Protein AF-R7N4C7-F1 (afdb_monomer)

Solvent-accessible surface area (backbone atoms only — not comparable to full-atom values): 6943 Å² total; per-residue (Å²): 134,81,80,80,78,74,73,76,78,81,76,86,77,91,82,87,80,91,68,55,74,68,56,49,52,47,46,50,54,53,13,53,74,70,76,38,54,53,74,57,37,52,48,51,36,72,76,71,58,66,77,81,83,80,45,64,66,57,50,53,55,50,54,52,51,52,53,51,50,54,50,52,52,52,50,50,54,49,50,30,64,74,66,73,52,82,50,76,68,54,52,54,53,52,52,50,53,51,51,53,50,51,50,53,52,48,52,50,58,66,76,70,112

Radius of gyration: 24.58 Å; Cα contacts (8 Å, |Δi|>4): 27; chains: 1; bounding box: 37×54×64 Å

Sequence (113 aa):
MEKQITRKNTARQNRTFRLSEYELRKLSEDAKSAGMNESKYLRELIVHGGVDATHAEDRRNLIRQISGIATNINQMAKHCNESRWFGNVDVLRMTRALEEVLKLLKQLVERWR

Secondary structure (DSSP, 8-state):
--------------------HHHHHHHHHHHHHTTS-HHHHHHHIIIII----SSHHHHHHHHHHHHHHHHHHHHHHHHHHHHT---HHHHHHHHHHHHHHHHHHHHHHHHT-

Structure (mmCIF, N/CA/C/O backbone):
data_AF-R7N4C7-F1
#
_entry.id   AF-R7N4C7-F1
#
loop_
_atom_site.group_PDB
_atom_site.id
_atom_site.type_symbol
_atom_site.label_atom_id
_atom_site.label_alt_id
_atom_site.label_comp_id
_atom_site.label_asym_id
_atom_site.label_entity_id
_atom_site.label_seq_id
_atom_site.pdbx_PDB_ins_code
_atom_site.Cartn_x
_atom_site.Cartn_y
_atom_site.Cartn_z
_atom_site.occupancy
_atom_site.B_iso_or_equiv
_atom_site.auth_seq_id
_atom_site.auth_comp_id
_atom_site.auth_asym_id
_atom_site.auth_atom_id
_atom_site.pdbx_PDB_model_num
ATOM 1 N N . MET A 1 1 ? -7.615 -42.912 18.778 1.00 39.56 1 MET A N 1
ATOM 2 C CA . MET A 1 1 ? -7.244 -41.795 19.672 1.00 39.56 1 MET A CA 1
ATOM 3 C C . MET A 1 1 ? -7.829 -40.523 19.085 1.00 39.56 1 MET A C 1
ATOM 5 O O . MET A 1 1 ? -7.323 -40.029 18.084 1.00 39.56 1 MET A O 1
ATOM 9 N N . GLU A 1 2 ? -8.972 -40.093 19.611 1.00 37.09 2 GLU A N 1
ATOM 10 C CA . GLU A 1 2 ? -9.716 -38.935 19.109 1.00 37.09 2 GLU A CA 1
ATOM 11 C C . GLU A 1 2 ? -8.938 -37.642 19.367 1.00 37.09 2 GLU A C 1
ATOM 13 O O . GLU A 1 2 ? -8.490 -37.369 20.481 1.00 37.09 2 GLU A O 1
ATOM 18 N N . LYS A 1 3 ? -8.762 -36.842 18.313 1.00 44.75 3 LYS A N 1
ATOM 19 C CA . LYS A 1 3 ? -8.205 -35.495 18.417 1.00 44.75 3 LYS A CA 1
ATOM 20 C C . LYS A 1 3 ? -9.235 -34.624 19.132 1.00 44.75 3 LYS A C 1
ATOM 22 O O . LYS A 1 3 ? -10.302 -34.363 18.583 1.00 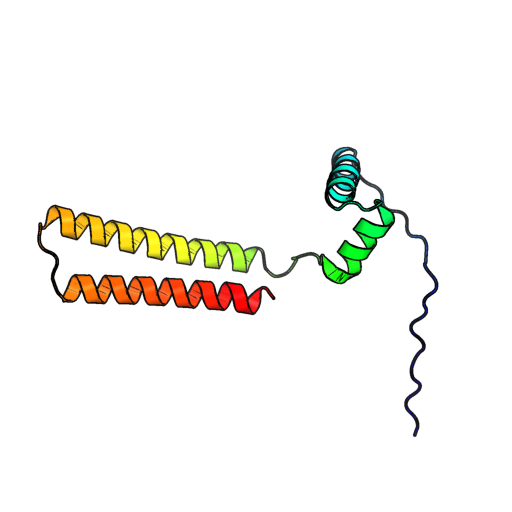44.75 3 LYS A O 1
ATOM 27 N N . GLN A 1 4 ? -8.912 -34.169 20.341 1.00 45.62 4 GLN A N 1
ATOM 28 C CA . GLN A 1 4 ? -9.673 -33.123 21.017 1.00 45.62 4 GLN A CA 1
ATOM 29 C C . GLN A 1 4 ? -9.696 -31.885 20.114 1.00 45.62 4 GLN A C 1
ATOM 31 O O . GLN A 1 4 ? -8.673 -31.238 19.894 1.00 45.62 4 GLN A O 1
ATOM 36 N N . ILE A 1 5 ? -10.864 -31.570 19.560 1.00 50.38 5 ILE A N 1
ATOM 37 C CA . ILE A 1 5 ? -11.107 -30.296 18.892 1.00 50.38 5 ILE A CA 1
ATOM 38 C C . ILE A 1 5 ? -11.146 -29.253 20.006 1.00 50.38 5 ILE A C 1
ATOM 40 O O . ILE A 1 5 ? -12.158 -29.095 20.692 1.00 50.38 5 ILE A O 1
ATOM 44 N N . THR A 1 6 ? -10.025 -28.573 20.237 1.00 51.09 6 THR A N 1
ATOM 45 C CA . THR A 1 6 ? -9.936 -27.462 21.184 1.00 51.09 6 THR A CA 1
ATOM 46 C C . THR A 1 6 ? -10.958 -26.413 20.756 1.00 51.09 6 THR A C 1
ATO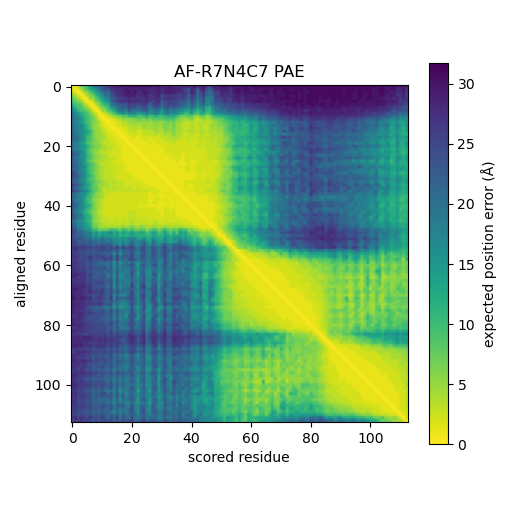M 48 O O . THR A 1 6 ? -10.784 -25.749 19.732 1.00 51.09 6 THR A O 1
ATOM 51 N N . ARG A 1 7 ? -12.064 -26.280 21.499 1.00 48.62 7 ARG A N 1
ATOM 52 C CA . ARG A 1 7 ? -13.030 -25.193 21.299 1.00 48.62 7 ARG A CA 1
ATOM 53 C C . ARG A 1 7 ? -12.238 -23.885 21.314 1.00 48.62 7 ARG A C 1
ATOM 55 O O . ARG A 1 7 ? -11.658 -23.548 22.345 1.00 48.62 7 ARG A O 1
ATOM 62 N N . LYS A 1 8 ? -12.170 -23.169 20.183 1.00 58.72 8 LYS A N 1
ATOM 63 C CA . LYS A 1 8 ? -11.605 -21.813 20.152 1.00 58.72 8 LYS A CA 1
ATOM 64 C C . LYS A 1 8 ? -12.364 -21.013 21.203 1.00 58.72 8 LYS A C 1
ATOM 66 O O . LYS A 1 8 ? -13.576 -20.863 21.094 1.00 58.72 8 LYS A O 1
ATOM 71 N N . ASN A 1 9 ? -11.675 -20.588 22.255 1.00 60.53 9 ASN A N 1
ATOM 72 C CA . ASN A 1 9 ? -12.299 -19.843 23.333 1.00 60.53 9 ASN A CA 1
ATOM 73 C C . ASN A 1 9 ? -12.799 -18.504 22.765 1.00 60.53 9 ASN A C 1
ATOM 75 O O . ASN A 1 9 ? -12.000 -17.639 22.420 1.00 60.53 9 ASN A O 1
ATOM 79 N N . THR A 1 10 ? -14.117 -18.368 22.605 1.00 63.50 10 THR A N 1
ATOM 80 C CA . THR A 1 10 ? -14.770 -17.196 21.993 1.00 63.50 10 THR A CA 1
ATOM 81 C C . THR A 1 10 ? -14.899 -16.021 22.969 1.00 63.50 10 THR A C 1
ATOM 83 O O . THR A 1 10 ? -15.388 -14.953 22.595 1.00 63.50 10 THR A O 1
ATOM 86 N N . ALA A 1 11 ? -14.488 -16.195 24.230 1.00 82.19 11 ALA A N 1
ATOM 87 C CA . ALA A 1 11 ? -14.556 -15.143 25.233 1.00 82.19 11 ALA A CA 1
ATOM 88 C C . ALA A 1 11 ? -13.615 -13.987 24.862 1.00 82.19 11 ALA A C 1
ATOM 90 O O . ALA A 1 11 ? -12.398 -14.150 24.753 1.00 82.19 11 ALA A O 1
ATOM 91 N N . ARG A 1 12 ? -14.190 -12.796 24.676 1.00 81.81 12 ARG A N 1
ATOM 92 C CA . ARG A 1 12 ? -13.419 -11.577 24.414 1.00 81.81 12 ARG A CA 1
ATOM 93 C C . ARG A 1 12 ? -12.676 -11.165 25.683 1.00 81.81 12 ARG A C 1
ATOM 95 O O . ARG A 1 12 ? -13.266 -11.125 26.757 1.00 81.81 12 ARG A O 1
ATOM 102 N N . GLN A 1 13 ? -11.394 -10.835 25.545 1.00 89.38 13 GLN A N 1
ATOM 103 C CA . GLN A 1 13 ? -10.570 -10.318 26.636 1.00 89.38 13 GLN A CA 1
ATOM 104 C C . GLN A 1 13 ? -10.297 -8.829 26.432 1.00 89.38 13 GLN A C 1
ATOM 106 O O . GLN A 1 13 ? -9.983 -8.404 25.321 1.00 89.38 13 GLN A O 1
ATOM 111 N N . ASN A 1 14 ? -10.360 -8.050 27.511 1.00 90.62 14 ASN A N 1
ATOM 112 C CA . ASN A 1 14 ? -10.007 -6.634 27.467 1.00 90.62 14 ASN A CA 1
ATOM 113 C C . ASN A 1 14 ? -8.479 -6.463 27.471 1.00 90.62 14 ASN A C 1
ATOM 115 O O . ASN A 1 14 ? -7.752 -7.175 28.176 1.00 90.62 14 ASN A O 1
ATOM 119 N N . ARG A 1 15 ? -7.993 -5.514 26.668 1.00 89.50 15 ARG A N 1
ATOM 120 C CA . ARG A 1 15 ? -6.596 -5.067 26.605 1.00 89.50 15 ARG A CA 1
ATOM 121 C C . ARG A 1 15 ? -6.583 -3.549 26.459 1.00 89.50 15 ARG A C 1
ATOM 123 O O . ARG A 1 15 ? -7.406 -3.009 25.726 1.00 89.50 15 ARG A O 1
ATOM 130 N N . THR A 1 16 ? -5.657 -2.891 27.148 1.00 93.19 16 THR A N 1
ATOM 131 C CA . THR A 1 16 ? -5.503 -1.432 27.114 1.00 93.19 16 THR A CA 1
ATOM 132 C C . THR A 1 16 ? -4.229 -1.079 26.364 1.00 93.19 16 THR A C 1
ATOM 134 O O . THR A 1 16 ? -3.171 -1.636 26.652 1.00 93.19 16 THR A O 1
ATOM 137 N N . PHE A 1 17 ? -4.329 -0.129 25.440 1.00 90.56 17 PHE A N 1
ATOM 138 C CA . PHE A 1 17 ? -3.207 0.415 24.683 1.00 90.56 17 PHE A CA 1
ATOM 139 C C . PHE A 1 17 ? -3.121 1.915 24.949 1.00 90.56 17 PHE A C 1
ATOM 141 O O . PHE A 1 17 ? -4.149 2.583 25.059 1.00 90.56 17 PHE A O 1
ATOM 148 N N . ARG A 1 18 ? -1.903 2.444 25.079 1.00 95.56 18 ARG A N 1
ATOM 149 C CA . ARG A 1 18 ? -1.679 3.891 25.134 1.00 95.56 18 ARG A CA 1
ATOM 150 C C . ARG A 1 18 ? -1.437 4.375 23.715 1.00 95.56 18 ARG A C 1
ATOM 152 O O . ARG A 1 18 ? -0.576 3.822 23.042 1.00 95.56 18 ARG A O 1
ATOM 159 N N . LEU A 1 19 ? -2.199 5.377 23.298 1.00 95.25 19 LEU A N 1
ATOM 160 C CA . LEU A 1 19 ? -2.093 6.000 21.986 1.00 95.25 19 LEU A CA 1
ATOM 161 C C . LEU A 1 19 ? -1.690 7.459 22.170 1.00 95.25 19 LEU A C 1
ATOM 163 O O . LEU A 1 19 ? -2.162 8.129 23.093 1.00 95.25 19 LEU A O 1
ATOM 167 N N . SER A 1 20 ? -0.827 7.944 21.289 1.00 97.62 20 SER A N 1
ATOM 168 C CA . SER A 1 20 ? -0.640 9.375 21.079 1.00 97.62 20 SER A CA 1
ATOM 169 C C . SER A 1 20 ? -1.913 10.003 20.502 1.00 97.62 20 SER A C 1
ATOM 171 O O . SER A 1 20 ? -2.786 9.321 19.962 1.00 97.62 20 SER A O 1
ATOM 173 N N . GLU A 1 21 ? -2.007 11.329 20.571 1.00 97.56 21 GLU A N 1
ATOM 174 C CA . GLU A 1 21 ? -3.133 12.076 20.002 1.00 97.56 21 GLU A CA 1
ATOM 175 C C . GLU A 1 21 ? -3.296 11.818 18.495 1.00 97.56 21 GLU A C 1
ATOM 177 O O . GLU A 1 21 ? -4.410 11.633 18.003 1.00 97.56 21 GLU A O 1
ATOM 182 N N . TYR A 1 22 ? -2.178 11.724 17.766 1.00 96.88 22 TYR A N 1
ATOM 183 C CA . TYR A 1 22 ? -2.181 11.392 16.343 1.00 96.88 22 TYR A CA 1
ATOM 184 C C . TYR A 1 22 ? -2.755 9.995 16.076 1.00 96.88 22 TYR A C 1
ATOM 186 O O . TYR A 1 22 ? -3.616 9.843 15.209 1.00 96.88 22 TYR A O 1
ATOM 194 N N . GLU A 1 23 ? -2.295 8.981 16.812 1.00 95.50 23 GLU A N 1
ATOM 195 C CA . GLU A 1 23 ? -2.752 7.597 16.638 1.00 95.50 23 GLU A CA 1
ATOM 196 C C . GLU A 1 23 ? -4.235 7.449 16.983 1.00 95.50 23 GLU A C 1
ATOM 198 O O . GLU A 1 23 ? -4.960 6.760 16.267 1.00 95.50 23 GLU A O 1
ATOM 203 N N . LEU A 1 24 ? -4.699 8.133 18.033 1.00 96.62 24 LEU A N 1
ATOM 204 C CA . LEU A 1 24 ? -6.108 8.142 18.419 1.00 96.62 24 LEU A CA 1
ATOM 205 C C . LEU A 1 24 ? -6.984 8.791 17.339 1.00 96.62 24 LEU A C 1
ATOM 207 O O . LEU A 1 24 ? -7.997 8.216 16.939 1.00 96.62 24 LEU A O 1
ATOM 211 N N . ARG A 1 25 ? -6.575 9.957 16.820 1.00 97.62 25 ARG A N 1
ATOM 212 C CA . ARG A 1 25 ? -7.288 10.633 15.727 1.00 97.62 25 ARG A CA 1
ATOM 213 C C . ARG A 1 25 ? -7.368 9.741 14.491 1.00 97.62 25 ARG A C 1
ATOM 215 O O . ARG A 1 25 ? -8.442 9.586 13.916 1.00 97.62 25 ARG A O 1
ATOM 222 N N . LYS A 1 26 ? -6.249 9.118 14.122 1.00 95.88 26 LYS A N 1
ATOM 223 C CA . LYS A 1 26 ? -6.175 8.230 12.962 1.00 95.88 26 LYS A CA 1
ATOM 224 C C . LYS A 1 26 ? -7.048 6.987 13.119 1.00 95.88 26 LYS A C 1
ATOM 226 O O . LYS A 1 26 ? -7.779 6.647 12.195 1.00 95.88 26 LYS A O 1
ATOM 231 N N . LEU A 1 27 ? -7.033 6.354 14.295 1.00 95.12 27 LEU A N 1
ATOM 232 C CA . LEU A 1 27 ? -7.924 5.236 14.613 1.00 95.12 27 LEU A CA 1
ATOM 233 C C . LEU A 1 27 ? -9.395 5.614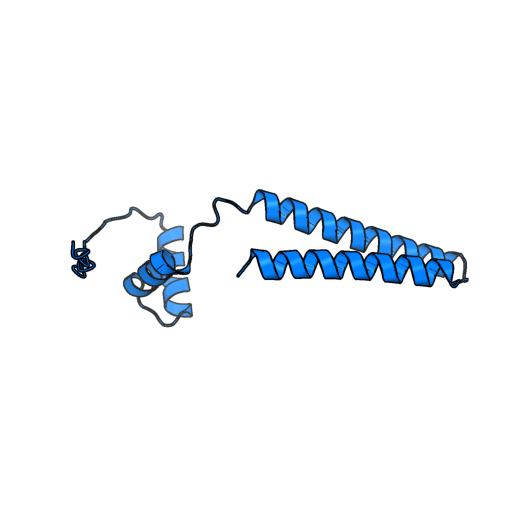 14.384 1.00 95.12 27 LEU A C 1
ATOM 235 O O . LEU A 1 27 ? -10.138 4.846 13.772 1.00 95.12 27 LEU A O 1
ATOM 239 N N . SER A 1 28 ? -9.796 6.800 14.839 1.00 96.19 28 SER A N 1
ATOM 240 C CA . SER A 1 28 ? -11.168 7.283 14.690 1.00 96.19 28 SER A CA 1
ATOM 241 C C . SER A 1 28 ? -11.533 7.576 13.227 1.00 96.19 28 SER A C 1
ATOM 243 O O . SER A 1 28 ? -12.579 7.138 12.741 1.00 96.19 28 SER A O 1
ATOM 245 N N . GLU A 1 29 ? -10.654 8.274 12.500 1.00 97.50 29 GLU A N 1
ATOM 246 C CA . GLU A 1 29 ? -10.831 8.620 11.082 1.00 97.50 29 GLU A CA 1
ATOM 247 C C . GLU A 1 29 ? -10.930 7.374 10.190 1.00 97.50 29 GLU A C 1
ATOM 249 O O . GLU A 1 29 ? -11.853 7.263 9.374 1.00 97.50 29 GLU A O 1
ATOM 254 N N . ASP A 1 30 ? -10.026 6.412 10.375 1.00 93.94 30 ASP A N 1
ATOM 255 C CA . ASP A 1 30 ? -9.980 5.193 9.570 1.00 93.94 30 ASP A CA 1
ATOM 256 C C . ASP A 1 30 ? -11.175 4.277 9.878 1.00 93.94 30 ASP A C 1
ATOM 258 O O . ASP A 1 30 ? -11.824 3.768 8.960 1.00 93.94 30 ASP A O 1
ATOM 262 N N . ALA A 1 31 ? -11.534 4.119 11.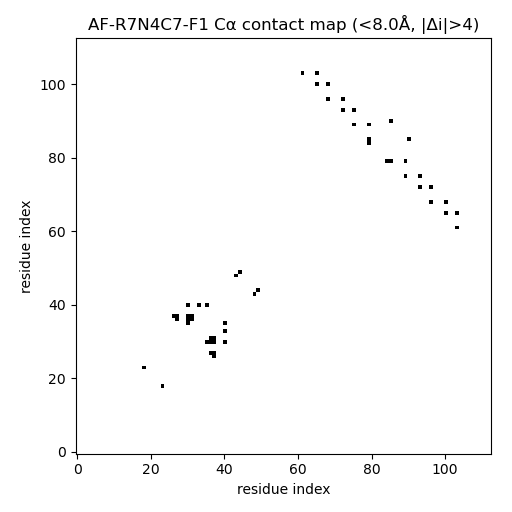160 1.00 95.69 31 ALA A N 1
ATOM 263 C CA . ALA A 1 31 ? -12.709 3.343 11.554 1.00 95.69 31 ALA A CA 1
ATOM 264 C C . ALA A 1 31 ? -13.993 3.933 10.953 1.00 95.69 31 ALA A C 1
ATOM 266 O O . ALA A 1 31 ? -14.810 3.197 10.390 1.00 95.69 31 ALA A O 1
ATOM 267 N N . LYS A 1 32 ? -14.142 5.265 10.999 1.00 96.69 32 LYS A N 1
ATOM 268 C CA . LYS A 1 32 ? -15.275 5.971 10.389 1.00 96.69 32 LYS A CA 1
ATOM 269 C C . LYS A 1 32 ? -15.308 5.780 8.874 1.00 96.69 32 LYS A C 1
ATOM 271 O O . LYS A 1 32 ? -16.373 5.492 8.330 1.00 96.69 32 LYS A O 1
ATOM 276 N N . SER A 1 33 ? -14.160 5.893 8.210 1.00 94.06 33 SER A N 1
ATOM 277 C CA . SER A 1 33 ? -14.035 5.687 6.761 1.00 94.06 33 SER A CA 1
ATOM 278 C C . SER A 1 33 ? -14.398 4.255 6.349 1.00 94.06 33 SER A C 1
ATOM 280 O O . SER A 1 33 ? -15.009 4.050 5.303 1.00 94.06 33 SER A O 1
ATOM 282 N N . ALA A 1 34 ? -14.105 3.271 7.203 1.00 89.88 34 ALA A N 1
ATOM 283 C CA . ALA A 1 34 ? -14.499 1.874 7.024 1.00 89.88 34 ALA A CA 1
ATOM 284 C C . ALA A 1 34 ? -15.961 1.573 7.430 1.00 89.88 34 ALA A C 1
ATOM 286 O O . ALA A 1 34 ? -16.403 0.427 7.323 1.00 89.88 34 ALA A O 1
ATOM 287 N N . GLY A 1 35 ? -16.718 2.558 7.933 1.00 93.88 35 GLY A N 1
ATOM 288 C CA . GLY A 1 35 ? -18.084 2.359 8.432 1.00 93.88 35 GLY A CA 1
ATOM 289 C C . GLY A 1 35 ? -18.153 1.472 9.683 1.00 93.88 35 GLY A C 1
ATOM 290 O O . GLY A 1 35 ? -19.134 0.756 9.896 1.00 93.88 35 GLY A O 1
ATOM 291 N N . MET A 1 36 ? -17.099 1.468 10.501 1.00 94.94 36 MET A N 1
ATOM 292 C CA . MET A 1 36 ? -16.960 0.626 11.688 1.00 94.94 36 MET A CA 1
ATOM 293 C C . MET A 1 36 ? -16.767 1.466 12.952 1.00 94.94 36 MET A C 1
ATOM 295 O O . MET A 1 36 ? -16.315 2.603 12.909 1.00 94.94 36 MET A O 1
ATOM 299 N N . ASN A 1 37 ? -17.060 0.877 14.115 1.00 95.94 37 ASN A N 1
ATOM 300 C CA . ASN A 1 37 ? -16.535 1.416 15.369 1.00 95.94 37 ASN A CA 1
ATOM 301 C C . ASN A 1 37 ? -15.075 0.984 15.566 1.00 95.94 37 ASN A C 1
ATOM 303 O O . ASN A 1 37 ? -14.656 -0.056 15.053 1.00 95.94 37 ASN A O 1
ATOM 307 N N . GLU A 1 38 ? -14.330 1.744 16.364 1.00 94.88 38 GLU A N 1
ATOM 308 C CA . GLU A 1 38 ? -12.892 1.544 16.592 1.00 94.88 38 GLU A CA 1
ATOM 309 C C . GLU A 1 38 ? -12.558 0.131 17.092 1.00 94.88 38 GLU A C 1
ATOM 311 O O . GLU A 1 38 ? -11.603 -0.488 16.636 1.00 94.88 38 GLU A O 1
ATOM 316 N N . SER A 1 39 ? -13.391 -0.444 17.968 1.00 93.12 39 SER A N 1
ATOM 317 C CA . SER A 1 39 ? -13.200 -1.816 18.463 1.00 93.12 39 SER A CA 1
ATOM 318 C C . SER A 1 39 ? -13.367 -2.877 17.376 1.00 93.12 39 SER A C 1
ATOM 320 O O . SER A 1 39 ? -12.669 -3.890 17.379 1.00 93.12 39 SER A O 1
ATOM 322 N N . LYS A 1 40 ? -14.337 -2.713 16.471 1.00 92.62 40 LYS A N 1
ATOM 323 C CA . LYS A 1 40 ? -14.517 -3.607 15.323 1.00 92.62 40 LYS A CA 1
ATOM 324 C C . LYS A 1 40 ? -13.356 -3.418 14.355 1.00 92.62 40 LYS A C 1
ATOM 326 O O . LYS A 1 40 ? -12.731 -4.413 14.024 1.00 92.62 40 LYS A O 1
ATOM 331 N N . TYR A 1 41 ? -13.024 -2.176 14.021 1.00 93.81 41 TYR A N 1
ATOM 332 C CA . TYR A 1 41 ? -11.912 -1.845 13.138 1.00 93.81 41 TYR A CA 1
ATOM 333 C C . TYR A 1 41 ? -10.583 -2.447 13.623 1.00 93.81 41 TYR A C 1
ATOM 335 O O . TYR A 1 41 ? -9.939 -3.175 12.877 1.00 93.81 41 TYR A O 1
ATOM 343 N N . LEU A 1 42 ? -10.225 -2.277 14.901 1.00 91.88 42 LEU A N 1
ATOM 344 C CA . LEU A 1 42 ? -9.023 -2.890 15.482 1.00 91.88 42 LEU A CA 1
ATOM 345 C C . LEU A 1 42 ? -9.042 -4.420 15.419 1.00 91.88 42 LEU A C 1
ATOM 347 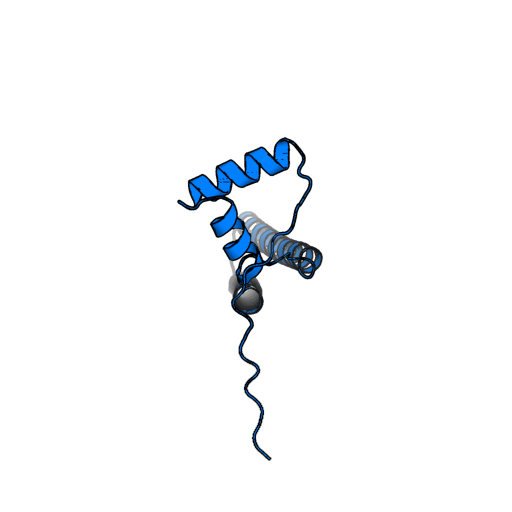O O . LEU A 1 42 ? -8.011 -5.031 15.164 1.00 91.88 42 LEU A O 1
ATOM 351 N N . ARG A 1 43 ? -10.194 -5.064 15.639 1.00 89.88 43 ARG A N 1
ATOM 352 C CA . ARG A 1 43 ? -10.301 -6.526 15.510 1.00 89.88 43 ARG A CA 1
ATOM 353 C C . ARG A 1 43 ? -10.105 -6.981 14.070 1.00 89.88 43 ARG A C 1
ATOM 355 O O . ARG A 1 43 ? -9.387 -7.952 13.862 1.00 89.88 43 ARG A O 1
ATOM 362 N N . GLU A 1 44 ? -10.700 -6.281 13.106 1.00 89.06 44 GLU A N 1
ATOM 363 C CA . GLU A 1 44 ? -10.475 -6.552 11.683 1.00 89.06 44 GLU A CA 1
ATOM 364 C C . GLU A 1 44 ? -8.992 -6.366 11.334 1.00 89.06 44 GLU A C 1
ATOM 366 O O . GLU A 1 44 ? -8.412 -7.224 10.681 1.00 89.06 44 GLU A O 1
ATOM 371 N N . LEU A 1 45 ? -8.326 -5.330 11.858 1.00 88.69 45 LEU A N 1
ATOM 372 C CA . LEU A 1 45 ? -6.883 -5.145 11.673 1.00 88.69 45 LEU A CA 1
ATOM 373 C C . LEU A 1 45 ? -6.044 -6.268 12.305 1.00 88.69 45 LEU A C 1
ATOM 375 O O . LEU A 1 45 ? -5.081 -6.725 11.697 1.00 88.69 45 LEU A O 1
ATOM 379 N N . ILE A 1 46 ? -6.408 -6.749 13.496 1.00 86.12 46 ILE A N 1
ATOM 380 C CA . ILE A 1 46 ? -5.702 -7.859 14.158 1.00 86.12 46 ILE A CA 1
ATOM 381 C C . ILE A 1 46 ? -5.861 -9.167 13.370 1.00 86.12 46 ILE A C 1
ATOM 383 O O . ILE A 1 46 ? -4.915 -9.947 13.289 1.00 86.12 46 ILE A O 1
ATOM 387 N N . VAL A 1 47 ? -7.050 -9.428 12.819 1.00 82.81 47 VAL A N 1
ATOM 388 C CA . VAL A 1 47 ? -7.354 -10.686 12.115 1.00 82.81 47 VAL A CA 1
ATOM 389 C C . VAL A 1 47 ? -6.895 -10.651 10.655 1.00 82.81 47 VAL A C 1
ATOM 391 O O . VAL A 1 47 ? -6.441 -11.672 10.142 1.00 82.81 47 VAL A O 1
ATOM 394 N N . HIS A 1 48 ? -7.003 -9.497 9.996 1.00 81.00 48 HIS A N 1
ATOM 395 C CA . HIS A 1 48 ? -6.828 -9.347 8.549 1.00 81.00 48 HIS A CA 1
ATOM 396 C C . HIS A 1 48 ? -5.797 -8.288 8.148 1.00 81.00 48 HIS A C 1
ATOM 398 O O . HIS A 1 48 ? -5.198 -8.410 7.088 1.00 81.00 48 HIS A O 1
ATOM 404 N N . GLY A 1 49 ? -5.604 -7.246 8.959 1.00 71.81 49 GLY A N 1
ATOM 405 C CA . GLY A 1 49 ? -4.747 -6.107 8.611 1.00 71.81 49 GLY A CA 1
ATOM 406 C C . GLY A 1 49 ? -3.256 -6.428 8.636 1.00 71.81 49 GLY A C 1
ATOM 407 O O . GLY A 1 49 ? -2.518 -5.909 7.805 1.00 71.81 49 GLY A O 1
ATOM 408 N N . GLY A 1 50 ? -2.825 -7.303 9.551 1.00 64.50 50 GLY A N 1
ATOM 409 C CA . GLY A 1 50 ? -1.416 -7.658 9.726 1.00 64.50 50 GLY A CA 1
ATOM 410 C C . GLY A 1 50 ? -0.525 -6.456 10.082 1.00 64.50 50 GLY A C 1
ATOM 411 O O . GLY A 1 50 ? -0.891 -5.292 9.948 1.00 64.50 50 GLY A O 1
ATOM 412 N N . VAL A 1 51 ? 0.686 -6.725 10.563 1.00 62.00 51 VAL A N 1
ATOM 413 C CA . VAL A 1 51 ? 1.766 -5.730 10.549 1.00 62.00 51 VAL A CA 1
ATOM 414 C C . VAL A 1 51 ? 2.762 -6.246 9.539 1.00 62.00 51 VAL A C 1
ATOM 416 O O . VAL A 1 51 ? 3.301 -7.338 9.710 1.00 62.00 51 VAL A O 1
ATOM 419 N N . ASP A 1 52 ? 2.988 -5.479 8.480 1.00 57.12 52 ASP A N 1
ATOM 420 C CA . ASP A 1 52 ? 3.939 -5.836 7.439 1.00 57.12 52 ASP A CA 1
ATOM 421 C C . ASP A 1 52 ? 5.382 -5.609 7.926 1.00 57.12 52 ASP A C 1
ATOM 423 O O . ASP A 1 52 ? 6.080 -4.669 7.534 1.00 57.12 52 ASP A O 1
ATOM 427 N N . ALA A 1 53 ? 5.792 -6.456 8.870 1.00 57.19 53 ALA A N 1
ATOM 428 C CA . ALA A 1 53 ? 7.115 -6.460 9.477 1.00 57.19 53 ALA A CA 1
ATOM 429 C C . ALA A 1 53 ? 8.166 -7.127 8.571 1.00 57.19 53 ALA A C 1
ATOM 431 O O . ALA A 1 53 ? 9.361 -6.982 8.816 1.00 57.19 53 ALA A O 1
ATOM 432 N N . THR A 1 54 ? 7.735 -7.845 7.529 1.00 53.66 54 THR A N 1
ATOM 433 C CA . THR A 1 54 ? 8.590 -8.676 6.670 1.00 53.66 54 THR A CA 1
ATOM 434 C C . THR A 1 54 ? 8.862 -8.094 5.286 1.00 53.66 54 THR A C 1
ATOM 436 O O . THR A 1 54 ? 9.847 -8.504 4.680 1.00 53.66 54 THR A O 1
ATOM 439 N N . HIS A 1 55 ? 8.069 -7.146 4.765 1.00 56.25 55 HIS A N 1
ATOM 440 C CA . HIS A 1 55 ? 8.154 -6.795 3.337 1.00 56.25 55 HIS A CA 1
ATOM 441 C C . HIS A 1 55 ? 8.596 -5.358 3.023 1.00 56.25 55 HIS A C 1
ATOM 443 O O . HIS A 1 55 ? 8.647 -4.990 1.852 1.00 56.25 55 HIS A O 1
ATOM 449 N N . ALA A 1 56 ? 8.961 -4.521 4.002 1.00 63.25 56 ALA A N 1
ATOM 450 C CA . ALA A 1 56 ? 9.386 -3.140 3.717 1.00 63.25 56 ALA A CA 1
ATOM 451 C C . ALA A 1 56 ? 10.659 -3.054 2.852 1.00 63.25 56 ALA A C 1
ATOM 453 O O . ALA A 1 56 ? 10.746 -2.202 1.961 1.00 63.25 56 ALA A O 1
ATOM 454 N N . GLU A 1 57 ? 11.621 -3.945 3.093 1.00 64.06 57 GLU A N 1
ATOM 455 C CA . GLU A 1 57 ? 12.868 -4.024 2.323 1.00 64.06 57 GLU A CA 1
ATOM 456 C C . GLU A 1 57 ? 12.630 -4.657 0.942 1.00 64.06 57 GLU A C 1
ATOM 458 O O . GLU A 1 57 ? 13.090 -4.139 -0.077 1.00 64.06 57 GLU A O 1
ATOM 463 N N . ASP A 1 58 ? 11.808 -5.709 0.881 1.00 68.00 58 ASP A N 1
ATOM 464 C CA . ASP A 1 58 ? 11.396 -6.356 -0.371 1.00 68.00 58 ASP A CA 1
ATOM 465 C C . ASP A 1 58 ? 10.643 -5.388 -1.295 1.00 68.00 58 ASP A C 1
ATOM 467 O O . ASP A 1 58 ? 10.906 -5.342 -2.500 1.00 68.00 58 ASP A O 1
ATOM 471 N N . ARG A 1 59 ? 9.760 -4.547 -0.735 1.00 70.25 59 ARG A N 1
ATOM 472 C CA . ARG A 1 59 ? 9.044 -3.495 -1.472 1.00 70.25 59 ARG A CA 1
ATOM 473 C C . ARG A 1 59 ? 9.998 -2.475 -2.074 1.00 70.25 59 ARG A C 1
ATOM 475 O O . ARG A 1 59 ? 9.886 -2.168 -3.260 1.00 70.25 59 ARG A O 1
ATOM 482 N N . ARG A 1 60 ? 10.944 -1.958 -1.284 1.00 74.50 60 ARG A N 1
ATOM 483 C CA . ARG A 1 60 ? 11.945 -1.000 -1.783 1.00 74.50 60 ARG A CA 1
ATOM 484 C C . ARG A 1 60 ? 12.790 -1.608 -2.895 1.00 74.50 60 ARG A C 1
ATOM 486 O O . ARG A 1 60 ? 13.002 -0.959 -3.920 1.00 74.50 60 ARG A O 1
ATOM 493 N N . ASN A 1 61 ? 13.217 -2.857 -2.730 1.00 80.12 61 ASN A N 1
ATOM 494 C CA . ASN A 1 61 ? 14.004 -3.560 -3.735 1.00 80.12 61 ASN A CA 1
ATOM 495 C C . ASN A 1 61 ? 13.237 -3.793 -5.038 1.00 80.12 61 ASN A C 1
ATOM 497 O O . ASN A 1 61 ? 13.823 -3.654 -6.113 1.00 80.12 61 ASN A O 1
ATOM 501 N N . LEU A 1 62 ? 11.944 -4.108 -4.964 1.00 74.88 62 LEU A N 1
ATOM 502 C CA . LEU A 1 62 ? 11.128 -4.333 -6.154 1.00 74.88 62 LEU A CA 1
ATOM 503 C C . LEU A 1 62 ? 10.789 -3.020 -6.879 1.00 74.88 62 LEU A C 1
ATOM 505 O O . LEU A 1 62 ? 10.932 -2.943 -8.099 1.00 74.88 62 LEU A O 1
ATOM 509 N N . ILE A 1 63 ? 10.446 -1.958 -6.138 1.00 81.25 63 ILE A N 1
ATOM 510 C CA . ILE A 1 63 ? 10.247 -0.605 -6.692 1.00 81.25 63 ILE A CA 1
ATOM 511 C C . ILE A 1 63 ? 11.517 -0.134 -7.408 1.00 81.25 63 ILE A C 1
ATOM 513 O O . ILE A 1 63 ? 11.448 0.359 -8.532 1.00 81.25 63 ILE A O 1
ATOM 517 N N . ARG A 1 64 ? 12.691 -0.343 -6.799 1.00 84.50 64 ARG A N 1
ATOM 518 C CA . ARG A 1 64 ? 13.982 -0.000 -7.411 1.00 84.50 64 ARG A CA 1
ATO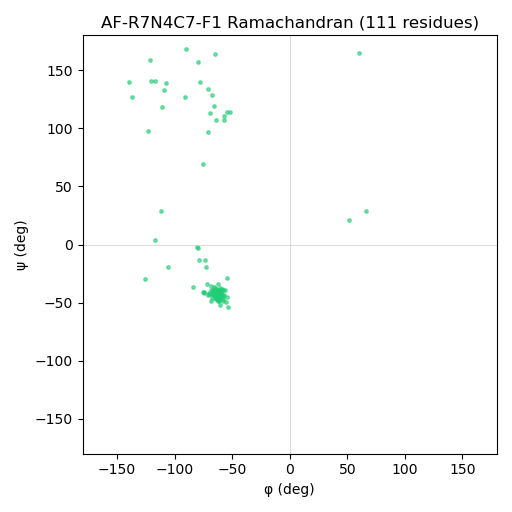M 519 C C . ARG A 1 64 ? 14.205 -0.737 -8.735 1.00 84.50 64 ARG A C 1
ATOM 521 O O . ARG A 1 64 ? 14.677 -0.121 -9.688 1.00 84.50 64 ARG A O 1
ATOM 528 N N . GLN A 1 65 ? 13.870 -2.027 -8.805 1.00 83.25 65 GLN A N 1
ATOM 529 C CA . GLN A 1 65 ? 13.999 -2.817 -10.037 1.00 83.25 65 GLN A CA 1
ATOM 530 C C . GLN A 1 65 ? 13.073 -2.300 -11.145 1.00 83.25 65 GLN A C 1
ATOM 532 O O . GLN A 1 65 ? 13.536 -2.078 -12.263 1.00 83.25 65 GLN A O 1
ATOM 537 N N . ILE A 1 66 ? 11.804 -2.018 -10.829 1.00 82.38 66 ILE A N 1
ATOM 538 C CA . ILE A 1 66 ? 10.838 -1.462 -11.792 1.00 82.38 66 ILE A CA 1
ATOM 539 C C . ILE A 1 66 ? 11.309 -0.095 -12.312 1.00 82.38 66 ILE A C 1
ATOM 541 O O . ILE A 1 66 ? 11.315 0.129 -13.523 1.00 82.38 66 ILE A O 1
ATOM 545 N N . SER A 1 67 ? 11.771 0.796 -11.428 1.00 84.75 67 SER A N 1
ATOM 546 C CA . SER A 1 67 ? 12.305 2.109 -11.819 1.00 84.75 67 SER A CA 1
ATOM 547 C C . SER A 1 67 ? 13.530 2.002 -12.734 1.00 84.75 67 SER A C 1
ATOM 549 O O . SER A 1 67 ? 13.672 2.790 -13.673 1.00 84.75 67 SER A O 1
ATOM 551 N N . GLY A 1 68 ? 14.402 1.015 -12.499 1.00 86.81 68 GLY A N 1
ATOM 552 C CA . GLY A 1 68 ? 15.536 0.725 -13.378 1.00 86.81 68 GLY A CA 1
ATOM 553 C C . GLY A 1 68 ? 15.091 0.318 -14.785 1.00 86.81 68 GLY A C 1
ATOM 554 O O . GLY A 1 68 ? 15.591 0.862 -15.768 1.00 86.81 68 GLY A O 1
ATOM 555 N N . ILE A 1 69 ? 14.093 -0.565 -14.895 1.00 83.19 69 ILE A N 1
ATOM 556 C CA . ILE A 1 69 ? 13.573 -0.993 -16.202 1.00 83.19 69 ILE A CA 1
ATOM 557 C C . ILE A 1 69 ? 12.877 0.165 -16.931 1.00 83.19 69 ILE A C 1
ATOM 559 O O . ILE A 1 69 ? 13.132 0.380 -18.115 1.00 83.19 69 ILE A O 1
ATOM 563 N N . ALA A 1 70 ? 12.064 0.964 -16.232 1.00 81.38 70 ALA A N 1
ATOM 564 C CA . ALA A 1 70 ? 11.427 2.150 -16.813 1.00 81.38 70 ALA A CA 1
ATOM 565 C C . ALA A 1 70 ? 12.463 3.154 -17.351 1.00 81.38 70 ALA A C 1
ATOM 567 O O . ALA A 1 70 ? 12.294 3.719 -18.433 1.00 81.38 70 ALA A O 1
ATOM 568 N N . THR A 1 71 ? 13.575 3.327 -16.631 1.00 87.81 71 THR A N 1
ATOM 569 C CA . THR A 1 71 ? 14.697 4.162 -17.076 1.00 87.81 71 THR A CA 1
ATOM 570 C C . THR A 1 71 ? 15.329 3.613 -18.356 1.00 87.81 71 THR A C 1
ATOM 572 O O . THR A 1 71 ? 15.549 4.378 -19.295 1.00 87.81 71 THR A O 1
ATOM 575 N N . ASN A 1 72 ? 15.559 2.299 -18.440 1.00 82.75 72 ASN A N 1
ATOM 576 C CA . ASN A 1 72 ? 16.103 1.660 -19.642 1.00 82.75 72 ASN A CA 1
ATOM 577 C C . ASN A 1 72 ? 15.167 1.826 -20.851 1.00 82.75 72 ASN A C 1
ATOM 579 O O . ASN A 1 72 ? 15.624 2.183 -21.934 1.00 82.75 72 ASN A O 1
ATOM 583 N N . ILE A 1 73 ? 13.854 1.646 -20.662 1.00 82.25 73 ILE A N 1
ATOM 584 C CA . ILE A 1 73 ? 12.847 1.863 -21.714 1.00 82.25 73 ILE A CA 1
ATOM 585 C C . ILE A 1 73 ? 12.881 3.318 -22.204 1.00 82.25 73 ILE A C 1
ATOM 587 O O . ILE A 1 73 ? 12.894 3.559 -23.412 1.00 82.25 73 ILE A O 1
ATOM 591 N N . ASN A 1 74 ? 12.965 4.291 -21.291 1.00 86.06 74 ASN A N 1
ATOM 592 C CA . ASN A 1 74 ? 13.070 5.707 -21.655 1.00 86.06 74 ASN A CA 1
ATOM 593 C C . ASN A 1 74 ? 14.348 6.014 -22.448 1.00 86.06 74 ASN A C 1
ATOM 595 O O . ASN A 1 74 ? 14.302 6.770 -23.419 1.00 86.06 74 ASN A O 1
ATOM 599 N N . GLN A 1 75 ? 15.483 5.422 -22.067 1.00 83.81 75 GLN A N 1
ATOM 600 C CA . GLN A 1 75 ? 16.740 5.576 -22.803 1.00 83.81 75 GLN A CA 1
ATOM 601 C C . GLN A 1 75 ? 16.643 4.988 -24.210 1.00 83.81 75 GLN A C 1
ATOM 603 O O . GLN A 1 75 ? 17.083 5.622 -25.166 1.00 83.81 75 GLN A O 1
ATOM 608 N N . MET A 1 76 ? 16.024 3.816 -24.352 1.00 81.50 76 MET A N 1
ATOM 609 C CA . MET A 1 76 ? 15.793 3.202 -25.655 1.00 81.50 76 MET A CA 1
AT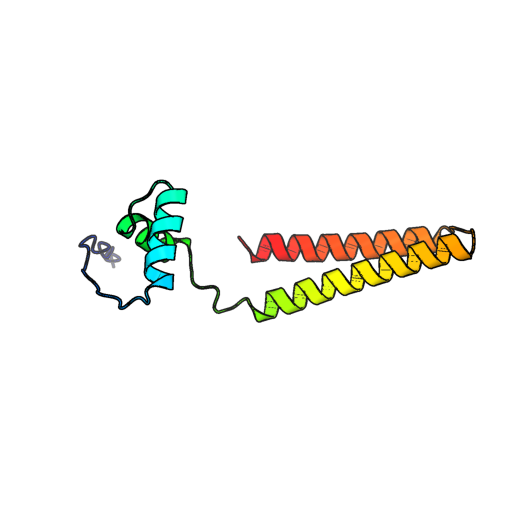OM 610 C C . MET A 1 76 ? 14.903 4.069 -26.542 1.00 81.50 76 MET A C 1
ATOM 612 O O . MET A 1 76 ? 15.265 4.337 -27.684 1.00 81.50 76 MET A O 1
ATOM 616 N N . ALA A 1 77 ? 13.782 4.563 -26.013 1.00 82.19 77 ALA A N 1
ATOM 617 C CA . ALA A 1 77 ? 12.895 5.456 -26.753 1.00 82.19 77 ALA A CA 1
ATOM 618 C C . ALA A 1 77 ? 13.630 6.727 -27.210 1.00 82.19 77 ALA A C 1
ATOM 620 O O . ALA A 1 77 ? 13.519 7.131 -28.368 1.00 82.19 77 ALA A O 1
ATOM 621 N N . LYS A 1 78 ? 14.442 7.322 -26.326 1.00 85.44 78 LYS A N 1
ATOM 622 C CA . LYS A 1 78 ? 15.262 8.493 -26.652 1.00 85.44 78 LYS A CA 1
ATOM 623 C C . LYS A 1 78 ? 16.283 8.188 -27.752 1.00 85.44 78 LYS A C 1
ATOM 625 O O . LYS A 1 78 ? 16.338 8.930 -28.726 1.00 85.44 78 LYS A O 1
ATOM 630 N N . HIS A 1 79 ? 17.016 7.080 -27.638 1.00 82.12 79 HIS A N 1
ATOM 631 C CA . HIS A 1 79 ? 17.981 6.645 -28.650 1.00 82.12 79 HIS A CA 1
ATOM 632 C C . HIS A 1 79 ? 17.325 6.471 -30.024 1.00 82.12 79 HIS A C 1
ATOM 634 O O . HIS A 1 79 ? 17.862 6.935 -31.021 1.00 82.12 79 HIS A O 1
ATOM 640 N N . CYS A 1 80 ? 16.142 5.858 -30.079 1.00 80.69 80 CYS A N 1
ATOM 641 C CA . CYS A 1 80 ? 15.424 5.639 -31.335 1.00 80.69 80 CYS A CA 1
ATOM 642 C C . CYS A 1 80 ? 14.910 6.947 -31.958 1.00 80.69 80 CYS A C 1
ATOM 644 O O . CYS A 1 80 ? 14.922 7.113 -33.178 1.00 80.69 80 CYS A O 1
ATOM 646 N N . ASN A 1 81 ? 14.495 7.901 -31.120 1.00 83.06 81 ASN A N 1
ATOM 647 C CA . ASN A 1 81 ? 14.117 9.237 -31.574 1.00 83.06 81 ASN A CA 1
ATOM 648 C C . ASN A 1 81 ? 15.324 10.009 -32.133 1.00 83.06 81 ASN A C 1
ATOM 650 O O . ASN A 1 81 ? 15.197 10.701 -33.143 1.00 83.06 81 ASN A O 1
ATOM 654 N N . GLU A 1 82 ? 16.494 9.882 -31.500 1.00 85.62 82 GLU A N 1
ATOM 655 C CA . GLU A 1 82 ? 17.741 10.530 -31.928 1.00 85.62 82 GLU A CA 1
ATOM 656 C C . GLU A 1 82 ? 18.312 9.905 -33.207 1.00 85.62 82 GLU A C 1
ATOM 658 O O . GLU A 1 82 ? 18.702 10.625 -34.125 1.00 85.62 82 GLU A O 1
ATOM 663 N N . SER A 1 83 ? 18.310 8.574 -33.303 1.00 81.25 83 SER A N 1
ATOM 664 C CA . SER A 1 83 ? 18.787 7.839 -34.479 1.00 81.25 83 SER A CA 1
ATOM 665 C C . SER A 1 83 ? 17.825 7.918 -35.671 1.00 81.25 83 SER A C 1
ATOM 667 O O . SER A 1 83 ? 18.208 7.555 -36.784 1.00 81.25 83 SER A O 1
ATOM 669 N N . ARG A 1 84 ? 16.578 8.373 -35.450 1.00 80.00 84 ARG A N 1
ATOM 670 C CA . ARG A 1 84 ? 15.453 8.352 -36.411 1.00 80.00 84 ARG A CA 1
ATOM 671 C C . ARG A 1 84 ? 15.210 6.979 -37.045 1.00 80.00 84 ARG A C 1
ATOM 673 O O . ARG A 1 84 ? 14.607 6.879 -38.113 1.00 80.00 84 ARG A O 1
ATOM 680 N N . TRP A 1 85 ? 15.682 5.924 -36.393 1.00 75.88 85 TRP A N 1
ATOM 681 C CA . TRP A 1 85 ? 15.626 4.562 -36.885 1.00 75.88 85 TRP A CA 1
ATOM 682 C C . TRP A 1 85 ? 15.211 3.641 -35.749 1.00 75.88 85 TRP A C 1
ATOM 684 O O . TRP A 1 85 ? 15.822 3.638 -34.681 1.00 75.88 85 TRP A O 1
ATOM 694 N N . PHE A 1 86 ? 14.176 2.846 -36.005 1.00 75.69 86 PHE A N 1
ATOM 695 C CA . PHE A 1 86 ? 13.660 1.859 -35.069 1.00 75.69 86 PHE A CA 1
ATOM 696 C C . PHE A 1 86 ? 13.689 0.490 -35.736 1.00 75.69 86 PHE A C 1
ATOM 698 O O . PHE A 1 86 ? 12.831 0.163 -36.558 1.00 75.69 86 PHE A O 1
ATOM 705 N N . GLY A 1 87 ? 14.734 -0.282 -35.444 1.00 81.25 87 GLY A N 1
ATOM 706 C CA . GLY A 1 87 ? 14.951 -1.579 -36.070 1.00 81.25 87 GLY A CA 1
ATOM 707 C C . GLY A 1 87 ? 14.299 -2.726 -35.299 1.00 81.25 87 GLY A C 1
ATOM 708 O O . GLY A 1 87 ? 13.951 -2.609 -34.126 1.00 81.25 87 GLY A O 1
ATOM 709 N N . ASN A 1 88 ? 14.238 -3.902 -35.930 1.00 82.88 88 ASN A N 1
ATOM 710 C CA . ASN A 1 88 ? 13.762 -5.139 -35.291 1.00 82.88 88 ASN A CA 1
ATOM 711 C C . ASN A 1 88 ? 14.511 -5.480 -33.986 1.00 82.88 88 ASN A C 1
ATOM 713 O O . ASN A 1 88 ? 13.945 -6.093 -33.084 1.00 82.88 88 ASN A O 1
ATOM 7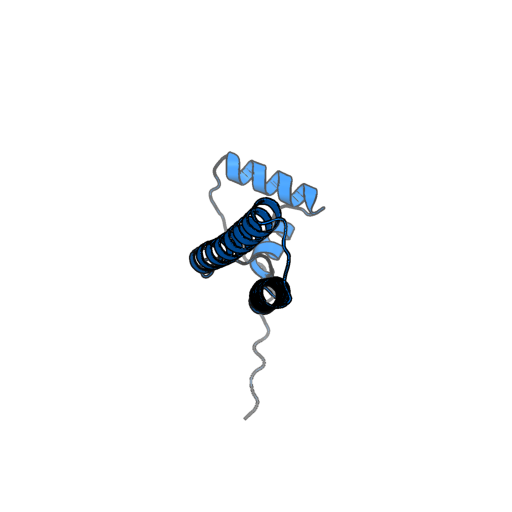17 N N . VAL A 1 89 ? 15.780 -5.074 -33.866 1.00 82.69 89 VAL A N 1
ATOM 718 C CA . VAL A 1 89 ? 16.576 -5.252 -32.642 1.00 82.69 89 VAL A CA 1
ATOM 719 C C . VAL A 1 89 ? 16.056 -4.373 -31.501 1.00 82.69 89 VAL A C 1
ATOM 721 O O . VAL A 1 89 ? 15.996 -4.836 -30.362 1.00 82.69 89 VAL A O 1
ATOM 724 N N . ASP A 1 90 ? 15.649 -3.136 -31.792 1.00 77.81 90 ASP A N 1
ATOM 725 C CA . ASP A 1 90 ? 15.104 -2.205 -30.800 1.00 77.81 90 ASP A CA 1
ATOM 726 C C . ASP A 1 90 ? 13.722 -2.669 -30.326 1.00 77.81 90 ASP A C 1
ATOM 728 O O . ASP A 1 90 ? 13.481 -2.723 -29.118 1.00 77.81 90 ASP A O 1
ATOM 732 N N . VAL A 1 91 ? 12.875 -3.135 -31.256 1.00 80.75 91 VAL A N 1
ATOM 733 C CA . VAL A 1 91 ? 11.591 -3.797 -30.955 1.00 80.75 91 VAL A CA 1
ATOM 734 C C . VAL A 1 91 ? 11.810 -4.965 -29.994 1.00 80.75 91 VAL A C 1
ATOM 736 O O . VAL A 1 91 ? 11.217 -4.996 -28.919 1.00 80.75 91 VAL A O 1
ATOM 739 N N . LEU A 1 92 ? 12.709 -5.895 -30.336 1.00 85.38 92 LEU A N 1
ATOM 740 C CA . LEU A 1 92 ? 12.976 -7.084 -29.523 1.00 8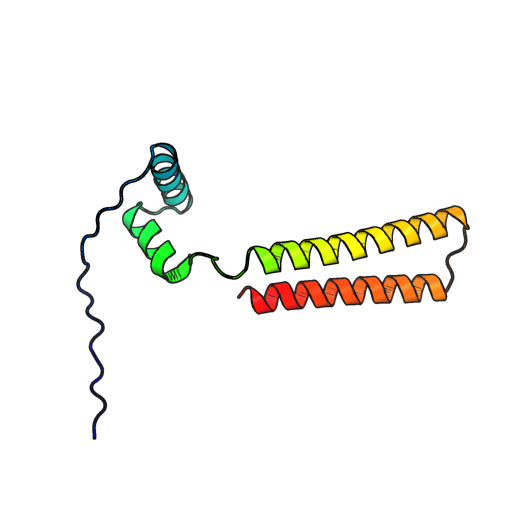5.38 92 LEU A CA 1
ATOM 741 C C . LEU A 1 92 ? 13.459 -6.722 -28.111 1.00 85.38 92 LEU A C 1
ATOM 743 O O . LEU A 1 92 ? 13.047 -7.345 -27.131 1.00 85.38 92 LEU A O 1
ATOM 747 N N . ARG A 1 93 ? 14.336 -5.719 -27.994 1.00 82.00 93 ARG A N 1
ATOM 748 C CA . ARG A 1 93 ? 14.836 -5.245 -26.698 1.00 82.00 93 ARG A CA 1
ATOM 749 C C . ARG A 1 93 ? 13.720 -4.603 -25.863 1.00 82.00 93 ARG A C 1
ATOM 751 O O . ARG A 1 93 ? 13.655 -4.872 -24.665 1.00 82.00 93 ARG A O 1
ATOM 758 N N . MET A 1 94 ? 12.825 -3.820 -26.474 1.00 82.44 94 MET A N 1
ATOM 759 C CA . MET A 1 94 ? 11.701 -3.195 -25.763 1.00 82.44 94 MET A CA 1
ATOM 760 C C . MET A 1 94 ? 10.684 -4.241 -25.313 1.00 82.44 94 MET A C 1
ATOM 762 O O . MET A 1 94 ? 10.230 -4.195 -24.170 1.00 82.44 94 MET A O 1
ATOM 766 N N . THR A 1 95 ? 10.372 -5.217 -26.170 1.00 84.88 95 THR A N 1
ATOM 767 C CA . THR A 1 95 ? 9.487 -6.336 -25.826 1.00 84.88 95 THR A CA 1
ATOM 768 C C . THR A 1 95 ? 10.023 -7.111 -24.624 1.00 84.88 95 THR A C 1
ATOM 770 O O . THR A 1 95 ? 9.282 -7.319 -23.668 1.00 84.88 95 THR A O 1
ATOM 773 N N . ARG A 1 96 ? 11.321 -7.447 -24.603 1.00 88.25 96 ARG A N 1
ATOM 774 C CA . ARG A 1 96 ? 11.944 -8.133 -23.456 1.00 88.25 96 ARG A CA 1
ATOM 775 C C . ARG A 1 96 ? 11.886 -7.312 -22.169 1.00 88.25 96 ARG A C 1
ATOM 777 O O . ARG A 1 96 ? 11.552 -7.852 -21.119 1.00 88.25 96 ARG A O 1
ATOM 784 N N . ALA A 1 97 ? 12.162 -6.009 -22.244 1.00 81.94 97 ALA A N 1
ATOM 785 C CA . ALA A 1 97 ? 12.063 -5.132 -21.078 1.00 81.94 97 ALA A CA 1
ATOM 786 C C . ALA A 1 97 ? 10.629 -5.101 -20.512 1.00 81.94 97 ALA A C 1
ATOM 788 O O . ALA A 1 97 ? 10.437 -5.167 -19.299 1.00 81.94 97 ALA A O 1
ATOM 789 N N . LEU A 1 98 ? 9.611 -5.062 -21.378 1.00 82.88 98 LEU A N 1
ATOM 790 C CA . LEU A 1 98 ? 8.205 -5.120 -20.965 1.00 82.88 98 LEU A CA 1
ATOM 791 C C . LEU A 1 98 ? 7.822 -6.480 -20.360 1.00 82.88 98 LEU A C 1
ATOM 793 O O . LEU A 1 98 ? 7.090 -6.522 -19.369 1.00 82.88 98 LEU A O 1
ATOM 797 N N . GLU A 1 99 ? 8.330 -7.585 -20.907 1.00 88.75 99 GLU A N 1
ATOM 798 C CA . GLU A 1 99 ? 8.138 -8.930 -20.345 1.00 88.75 99 GLU A CA 1
ATOM 799 C C . GLU A 1 99 ? 8.735 -9.053 -18.934 1.00 88.75 99 GLU A C 1
ATOM 801 O O . GLU A 1 99 ? 8.106 -9.637 -18.044 1.00 88.75 99 GLU A O 1
ATOM 806 N N . GLU A 1 100 ? 9.908 -8.462 -18.693 1.00 86.44 100 GLU A N 1
ATOM 807 C CA . GLU A 1 100 ? 10.532 -8.416 -17.366 1.00 86.44 100 GLU A CA 1
ATOM 808 C C . GLU A 1 100 ? 9.705 -7.600 -16.365 1.00 86.44 100 GLU A C 1
ATOM 810 O O . GLU A 1 100 ? 9.469 -8.071 -15.247 1.00 86.44 100 GLU A O 1
ATOM 815 N N . VAL A 1 101 ? 9.188 -6.429 -16.767 1.00 83.81 101 VAL A N 1
ATOM 816 C CA . VAL A 1 101 ? 8.253 -5.648 -15.933 1.00 83.81 101 VAL A CA 1
ATOM 817 C C . VAL A 1 101 ? 7.023 -6.483 -15.591 1.00 83.81 101 VAL A C 1
ATOM 819 O O . VAL A 1 101 ? 6.648 -6.577 -14.421 1.00 83.81 101 VAL A O 1
ATOM 822 N N . LEU A 1 102 ? 6.412 -7.135 -16.584 1.00 84.00 102 LEU A N 1
ATOM 823 C CA . LEU A 1 102 ? 5.223 -7.960 -16.377 1.00 84.00 102 LEU A CA 1
ATOM 824 C C . LEU A 1 102 ? 5.497 -9.120 -15.409 1.00 84.00 102 LEU A C 1
ATOM 826 O O . LEU A 1 102 ? 4.659 -9.424 -14.559 1.00 84.00 102 LEU A O 1
ATOM 830 N N . LYS A 1 103 ? 6.668 -9.758 -15.505 1.00 87.62 103 LYS A N 1
ATOM 831 C CA . LYS A 1 103 ? 7.089 -10.826 -14.589 1.00 87.62 103 LYS A CA 1
ATOM 832 C C . LYS A 1 103 ? 7.218 -10.319 -13.152 1.00 87.62 103 LYS A C 1
ATOM 834 O O . LYS A 1 103 ? 6.700 -10.967 -12.243 1.00 87.62 103 LYS A O 1
ATOM 839 N N . LEU A 1 104 ? 7.864 -9.171 -12.943 1.00 82.12 104 LEU A N 1
ATOM 840 C CA . LEU A 1 104 ? 8.008 -8.571 -11.612 1.00 82.12 104 LEU A CA 1
ATOM 841 C C . LEU A 1 104 ? 6.653 -8.158 -11.022 1.00 82.12 104 LEU A C 1
ATOM 843 O O . LEU A 1 104 ? 6.402 -8.405 -9.844 1.00 82.12 104 LEU A O 1
ATOM 847 N N . LEU A 1 105 ? 5.752 -7.600 -11.837 1.00 78.38 105 LEU A N 1
ATOM 848 C CA . LEU A 1 105 ? 4.394 -7.253 -11.408 1.00 78.38 105 LEU A CA 1
ATOM 849 C C . LEU A 1 105 ? 3.564 -8.490 -11.035 1.00 78.38 105 LEU A C 1
ATOM 851 O O . LEU A 1 105 ? 2.809 -8.450 -10.068 1.00 78.38 105 LEU A O 1
ATOM 855 N N . LYS A 1 106 ? 3.719 -9.610 -11.749 1.00 81.56 106 LYS A N 1
ATOM 856 C CA . LYS A 1 106 ? 3.068 -10.878 -11.377 1.00 81.56 106 LYS A CA 1
ATOM 857 C C . LYS A 1 106 ? 3.592 -11.417 -10.048 1.00 81.56 106 LYS A C 1
ATOM 859 O O . LYS A 1 106 ? 2.790 -11.755 -9.187 1.00 81.56 106 LYS A O 1
ATOM 864 N N . GLN A 1 107 ? 4.913 -11.422 -9.851 1.00 78.62 107 GLN A N 1
ATOM 865 C CA . GLN A 1 107 ? 5.522 -11.823 -8.575 1.00 78.62 107 GLN A CA 1
ATOM 866 C C . GLN A 1 107 ? 5.042 -10.952 -7.411 1.00 78.62 107 GLN A C 1
ATOM 868 O O . GLN A 1 107 ? 4.817 -11.461 -6.316 1.00 78.62 107 GLN A O 1
ATOM 873 N N . LEU A 1 108 ? 4.871 -9.652 -7.661 1.00 73.38 108 LEU A N 1
ATOM 874 C CA . LEU A 1 108 ? 4.301 -8.699 -6.721 1.00 73.38 108 LEU A CA 1
ATOM 875 C C . LEU A 1 108 ? 2.862 -9.086 -6.349 1.00 73.38 108 LEU A C 1
ATOM 877 O O . LEU A 1 108 ? 2.562 -9.229 -5.171 1.00 73.38 108 LEU A O 1
ATOM 881 N N . VAL A 1 109 ? 1.991 -9.325 -7.332 1.00 71.94 109 VAL A N 1
ATOM 882 C CA . VAL A 1 109 ? 0.585 -9.701 -7.089 1.00 71.94 109 VAL A CA 1
ATOM 883 C C . VAL A 1 109 ? 0.455 -11.068 -6.403 1.00 71.94 109 VAL A C 1
ATOM 885 O O . VAL A 1 109 ? -0.425 -11.247 -5.567 1.00 71.94 109 VAL A O 1
ATOM 888 N N . GLU A 1 110 ? 1.313 -12.033 -6.736 1.00 74.94 110 GLU A N 1
ATOM 889 C CA . GLU A 1 110 ? 1.291 -13.384 -6.156 1.00 74.94 110 GLU A CA 1
ATOM 890 C C . GLU A 1 110 ? 1.834 -13.432 -4.726 1.00 74.94 110 GLU A C 1
ATOM 892 O O . GLU A 1 110 ? 1.263 -14.125 -3.887 1.00 74.94 110 GLU A O 1
ATOM 897 N N . ARG A 1 111 ? 2.919 -12.700 -4.428 1.00 63.84 111 ARG A N 1
ATOM 898 C CA . ARG A 1 111 ? 3.471 -12.620 -3.064 1.00 63.84 111 ARG A CA 1
ATOM 899 C C . ARG A 1 111 ? 2.609 -11.788 -2.122 1.00 63.84 111 ARG A C 1
ATOM 901 O O . ARG A 1 111 ? 2.803 -11.890 -0.916 1.00 63.84 111 ARG A O 1
ATOM 908 N N . TRP A 1 112 ? 1.740 -10.932 -2.654 1.00 63.28 112 TRP A N 1
ATOM 909 C CA . TRP A 1 112 ? 0.962 -9.962 -1.881 1.00 63.28 112 TRP A CA 1
ATOM 910 C C . TRP A 1 112 ? -0.551 -10.287 -1.856 1.00 63.28 112 TRP A C 1
ATOM 912 O O . TRP A 1 112 ? -1.363 -9.370 -1.736 1.00 63.28 112 TRP A O 1
ATOM 922 N N . ARG A 1 113 ? -0.931 -11.574 -1.969 1.00 51.31 113 ARG A N 1
ATOM 923 C CA . ARG A 1 113 ? -2.256 -12.112 -1.580 1.00 51.31 113 ARG A CA 1
ATOM 924 C C . ARG A 1 113 ? -2.224 -12.657 -0.159 1.00 51.31 113 ARG A C 1
ATOM 926 O O . ARG A 1 113 ? -3.265 -12.521 0.518 1.00 51.31 113 ARG A O 1
#

Mean predicted aligned error: 13.69 Å

pLDDT: mean 80.16, std 14.09, range [37.09, 97.62]

Foldseek 3Di:
DDDPPPDPPPDDDDDDDDDDPVRVVVLCVVCVVVVHDSVVVVVCCVVPVDDPPDCPVVVVVLVVVLVVLVVVLVVLVVVCVVVVDDDPVSVVVNVVSVVVNVVSVVVVVVVVD

Nearest PDB structures (foldseek):
  2f66-assembly3_A  TM=8.809E-01  e=3.793E+00  Saccharomyces cerevisiae
  2f6m-assembly2_C  TM=8.520E-01  e=3.793E+00  Saccharomyces cerevisiae